Protein AF-A0A940PD83-F1 (afdb_monomer_lite)

Organism: NCBI:txid2794353

Foldseek 3Di:
DKDKDKAKDQFPQPDPVRSVVSVVVVCVVVVVVVWAWDDWAQDDDDPDPDRRIIITMTIDDDPDDDDRPDPD

Radius of gyration: 12.84 Å; chains: 1; bounding box: 26×22×34 Å

Sequence (72 aa):
MKKYMIVPVTPDYKMTKAVMIDHREAIFHYASLGYRFVTAIPTENVGGHNSLKMDLVFEIDEGEEPDVSAPF

pLDDT: mean 74.61, std 13.48, range [44.06, 92.75]

Structure (mmCIF, N/CA/C/O backbone):
data_AF-A0A940PD83-F1
#
_entry.id   AF-A0A940PD83-F1
#
loop_
_atom_site.group_PDB
_atom_site.id
_atom_site.type_symbol
_atom_site.label_atom_id
_atom_site.label_alt_id
_atom_site.label_comp_id
_atom_site.label_asym_id
_atom_site.label_entity_id
_atom_site.label_seq_id
_atom_site.pdbx_PDB_ins_code
_atom_site.Cartn_x
_atom_site.Cartn_y
_atom_site.Cartn_z
_atom_site.occupancy
_atom_site.B_iso_or_equiv
_atom_site.auth_seq_id
_atom_site.auth_comp_id
_atom_site.auth_asym_id
_atom_site.auth_atom_id
_atom_site.pdbx_PDB_model_num
ATOM 1 N N . MET A 1 1 ? -9.835 8.184 18.160 1.00 66.81 1 MET A N 1
ATOM 2 C CA . MET A 1 1 ? -8.982 9.045 17.304 1.00 66.81 1 MET A CA 1
ATOM 3 C C . MET A 1 1 ? -8.482 8.200 16.134 1.00 66.81 1 MET A C 1
ATOM 5 O O . MET A 1 1 ? -8.190 7.034 16.348 1.00 66.81 1 MET A O 1
ATOM 9 N N . LYS A 1 2 ? -8.427 8.721 14.901 1.00 76.00 2 LYS A N 1
ATOM 10 C CA . LYS A 1 2 ? -7.979 7.906 13.754 1.00 76.00 2 LYS A CA 1
ATOM 11 C C . LYS A 1 2 ? -6.471 7.645 13.818 1.00 76.00 2 LYS A C 1
ATOM 13 O O . LYS A 1 2 ? -5.722 8.583 14.097 1.00 76.00 2 LYS A O 1
ATOM 18 N N . LYS A 1 3 ? -6.039 6.409 13.549 1.00 86.44 3 LYS A N 1
ATOM 19 C CA . LYS A 1 3 ? -4.623 6.025 13.447 1.00 86.44 3 LYS A CA 1
ATOM 20 C C . LYS A 1 3 ? -4.246 5.776 11.986 1.00 86.44 3 LYS A C 1
ATOM 22 O O . LYS A 1 3 ? -5.092 5.393 11.182 1.00 86.44 3 LYS A O 1
ATOM 27 N N . TYR A 1 4 ? -2.974 6.000 11.662 1.00 87.06 4 TYR A N 1
ATOM 28 C CA . TYR A 1 4 ? -2.438 5.807 10.317 1.00 87.06 4 TYR A CA 1
ATOM 29 C C . TYR A 1 4 ? -1.238 4.861 10.349 1.00 87.06 4 TYR A C 1
ATOM 31 O O . TYR A 1 4 ? -0.361 5.004 11.201 1.00 87.06 4 TYR A O 1
ATOM 39 N N . MET A 1 5 ? -1.209 3.925 9.406 1.00 87.88 5 MET A N 1
ATOM 40 C CA . MET A 1 5 ? -0.100 3.016 9.132 1.00 87.88 5 MET A CA 1
ATOM 41 C C . MET A 1 5 ? 0.579 3.436 7.830 1.00 87.88 5 MET A C 1
ATOM 43 O O . MET A 1 5 ? -0.094 3.767 6.852 1.00 87.88 5 MET A O 1
ATOM 47 N N . ILE A 1 6 ? 1.909 3.396 7.823 1.00 86.94 6 ILE A N 1
ATOM 48 C CA . ILE A 1 6 ? 2.733 3.654 6.644 1.00 86.94 6 ILE A CA 1
ATOM 49 C C . ILE A 1 6 ? 3.357 2.329 6.216 1.00 86.94 6 ILE A C 1
ATOM 51 O O . ILE A 1 6 ? 4.020 1.673 7.017 1.00 86.94 6 ILE A O 1
ATOM 55 N N . VAL A 1 7 ? 3.133 1.951 4.962 1.00 83.94 7 VAL A N 1
ATOM 56 C CA . VAL A 1 7 ? 3.680 0.742 4.348 1.00 83.94 7 VAL A CA 1
ATOM 57 C C . VAL A 1 7 ? 4.648 1.178 3.251 1.00 83.94 7 VAL A C 1
ATOM 59 O O . VAL A 1 7 ? 4.196 1.710 2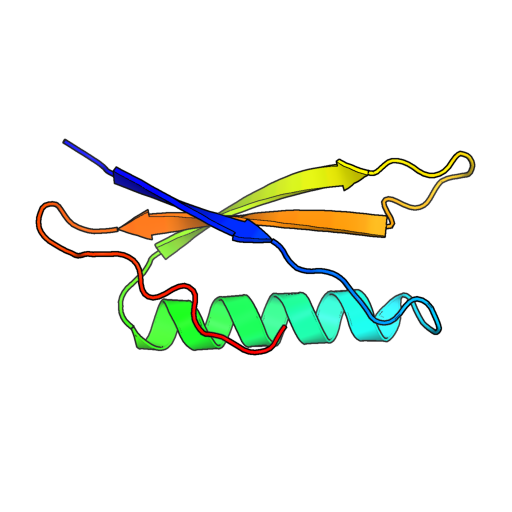.232 1.00 83.94 7 VAL A O 1
ATOM 62 N N . PRO A 1 8 ? 5.961 0.979 3.429 1.00 78.94 8 PRO A N 1
ATOM 63 C CA . PRO A 1 8 ? 6.917 1.238 2.366 1.00 78.94 8 PRO A CA 1
ATOM 64 C C . PRO A 1 8 ? 6.745 0.187 1.268 1.00 78.94 8 PRO A C 1
ATOM 66 O O . PRO A 1 8 ? 6.717 -1.006 1.556 1.00 78.94 8 PRO A O 1
ATOM 69 N N . VAL A 1 9 ? 6.655 0.618 0.009 1.00 76.00 9 VAL A N 1
ATOM 70 C CA . VAL A 1 9 ? 6.691 -0.293 -1.143 1.00 76.00 9 VAL A CA 1
ATOM 71 C C . VAL A 1 9 ? 7.948 0.015 -1.941 1.00 76.00 9 VAL A C 1
ATOM 73 O O . VAL A 1 9 ? 8.090 1.105 -2.506 1.00 76.00 9 VAL A O 1
ATOM 76 N N . THR A 1 10 ? 8.887 -0.936 -1.961 1.00 68.38 10 T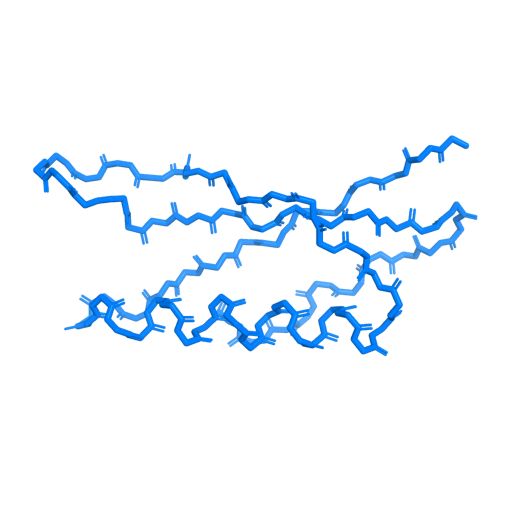HR A N 1
ATOM 77 C CA . THR A 1 10 ? 10.150 -0.792 -2.692 1.00 68.38 10 THR A CA 1
ATOM 78 C C . THR A 1 10 ? 10.111 -1.662 -3.941 1.00 68.38 10 THR A C 1
ATOM 80 O O . THR A 1 10 ? 10.417 -2.846 -3.868 1.00 68.38 10 THR A O 1
ATOM 83 N N . PRO A 1 11 ? 9.773 -1.098 -5.105 1.00 61.75 11 PRO A N 1
ATOM 84 C CA . PRO A 1 11 ? 9.661 -1.900 -6.309 1.00 61.75 11 PRO A CA 1
ATOM 85 C C . PRO A 1 11 ? 11.005 -2.488 -6.743 1.00 61.75 11 PRO A C 1
ATOM 87 O O . PRO A 1 11 ? 12.043 -1.823 -6.660 1.00 61.75 11 PRO A O 1
ATOM 90 N N . ASP A 1 12 ? 10.978 -3.694 -7.318 1.00 60.28 12 ASP A N 1
ATOM 91 C CA . ASP A 1 12 ? 12.127 -4.208 -8.064 1.00 60.28 12 ASP A CA 1
ATOM 92 C C . ASP A 1 12 ? 12.339 -3.322 -9.306 1.00 60.28 12 ASP A C 1
ATOM 94 O O . ASP A 1 12 ? 11.534 -3.267 -10.243 1.00 60.28 12 ASP A O 1
ATOM 98 N N . TYR A 1 13 ? 13.445 -2.579 -9.277 1.00 54.12 13 TYR A N 1
ATOM 99 C CA . TYR A 1 13 ? 13.804 -1.442 -10.128 1.00 54.12 13 TYR A CA 1
ATOM 100 C C . TYR A 1 13 ? 13.869 -1.721 -11.638 1.00 54.12 13 TYR A C 1
ATOM 102 O O . TYR A 1 13 ? 14.183 -0.828 -12.427 1.00 54.12 13 TYR A O 1
ATOM 110 N N . LYS A 1 14 ? 13.588 -2.947 -12.080 1.00 56.22 14 LYS A N 1
ATOM 111 C CA . LYS A 1 14 ? 13.695 -3.330 -13.488 1.00 56.22 14 LYS A CA 1
ATOM 112 C C . LYS A 1 14 ? 12.515 -2.869 -14.343 1.00 56.22 14 LYS A C 1
ATOM 114 O O . LYS A 1 14 ? 12.709 -2.739 -15.549 1.00 56.22 14 LYS A O 1
ATOM 119 N N . MET A 1 15 ? 11.328 -2.583 -13.784 1.00 54.38 15 MET A N 1
ATOM 120 C CA . MET A 1 15 ? 10.179 -2.105 -14.579 1.00 54.38 15 MET A CA 1
ATOM 121 C C . MET A 1 15 ? 9.173 -1.239 -13.799 1.00 54.38 15 MET A C 1
ATOM 123 O O . MET A 1 15 ? 8.588 -1.688 -12.824 1.00 54.38 15 MET A O 1
ATOM 127 N N . THR A 1 16 ? 8.803 -0.065 -14.329 1.00 56.84 16 THR A N 1
ATOM 128 C CA . THR A 1 16 ? 7.718 0.795 -13.791 1.00 56.84 16 THR A CA 1
ATOM 129 C C . THR A 1 16 ? 6.361 0.079 -13.688 1.00 56.84 16 THR A C 1
ATOM 131 O O . THR A 1 16 ? 5.547 0.394 -12.825 1.00 56.84 16 THR A O 1
ATOM 134 N N . LYS A 1 17 ? 6.104 -0.911 -14.556 1.00 56.12 17 LYS A N 1
ATOM 135 C CA . LYS A 1 17 ? 4.898 -1.751 -14.472 1.00 56.12 17 LYS A CA 1
ATOM 136 C C . LYS A 1 17 ? 4.883 -2.646 -13.228 1.00 56.12 17 LYS A C 1
ATOM 138 O O . LYS A 1 17 ? 3.790 -2.917 -12.748 1.00 56.12 17 LYS A O 1
ATOM 143 N N . ALA A 1 18 ? 6.046 -3.073 -12.728 1.00 59.47 18 ALA A N 1
ATOM 144 C CA . ALA A 1 18 ? 6.146 -3.865 -11.501 1.00 59.47 18 ALA A CA 1
ATOM 145 C C . ALA A 1 18 ? 5.714 -3.026 -10.289 1.00 59.47 18 ALA A C 1
ATOM 147 O O . ALA A 1 18 ? 4.814 -3.434 -9.572 1.00 59.47 18 ALA A O 1
ATOM 148 N N . VAL A 1 19 ? 6.174 -1.770 -10.205 1.00 63.84 19 VAL A N 1
ATOM 149 C CA . VAL A 1 19 ? 5.798 -0.812 -9.143 1.00 63.84 19 VAL A CA 1
ATOM 150 C C . VAL A 1 19 ? 4.286 -0.734 -8.917 1.00 63.84 19 VAL A C 1
ATOM 152 O O . VAL A 1 19 ? 3.804 -0.835 -7.793 1.00 63.84 19 VAL A O 1
ATOM 155 N N . MET A 1 20 ? 3.515 -0.563 -9.994 1.00 68.81 20 MET A N 1
ATOM 156 C CA . MET A 1 20 ? 2.057 -0.429 -9.910 1.00 68.81 20 MET A CA 1
ATOM 157 C C . MET A 1 20 ? 1.349 -1.747 -9.568 1.00 68.81 20 MET A C 1
ATOM 159 O O . MET A 1 20 ? 0.222 -1.713 -9.069 1.00 68.81 20 MET A O 1
ATOM 163 N N . ILE A 1 21 ? 1.972 -2.892 -9.867 1.00 75.50 21 ILE A N 1
ATOM 164 C CA . ILE A 1 21 ? 1.481 -4.211 -9.457 1.00 75.50 21 ILE A CA 1
ATOM 165 C C . ILE A 1 21 ? 1.706 -4.368 -7.951 1.00 75.50 21 ILE A C 1
ATOM 167 O O . ILE A 1 21 ? 0.730 -4.605 -7.246 1.00 75.50 21 ILE A O 1
ATOM 171 N N . ASP A 1 22 ? 2.910 -4.081 -7.456 1.00 78.25 22 ASP A N 1
ATOM 172 C CA . ASP A 1 22 ? 3.267 -4.206 -6.035 1.00 78.25 22 ASP A CA 1
ATOM 173 C C . ASP A 1 22 ? 2.394 -3.294 -5.155 1.00 78.25 22 ASP A C 1
ATOM 175 O O . ASP A 1 22 ? 1.857 -3.712 -4.131 1.00 78.25 22 ASP A O 1
ATOM 179 N N . HIS A 1 23 ? 2.139 -2.057 -5.602 1.00 84.38 23 HIS A N 1
ATOM 180 C CA . HIS A 1 23 ? 1.228 -1.147 -4.897 1.00 84.38 23 HIS A CA 1
ATOM 181 C C . HIS A 1 23 ? -0.201 -1.690 -4.853 1.00 84.38 23 HIS A C 1
ATOM 183 O O . HIS A 1 23 ? -0.886 -1.570 -3.839 1.00 84.38 23 HIS A O 1
ATOM 189 N N . ARG A 1 24 ? -0.678 -2.278 -5.957 1.00 85.19 24 ARG A N 1
ATOM 190 C CA . ARG A 1 24 ? -2.024 -2.854 -6.018 1.00 85.19 24 ARG A CA 1
ATOM 191 C C . ARG A 1 24 ? -2.141 -4.071 -5.104 1.00 85.19 24 ARG A C 1
ATOM 193 O O . ARG A 1 24 ? -3.155 -4.201 -4.425 1.00 85.19 24 ARG A O 1
ATOM 200 N N . GLU A 1 25 ? -1.128 -4.930 -5.084 1.00 86.81 25 GLU A N 1
ATOM 201 C CA . GLU A 1 25 ? -1.075 -6.101 -4.209 1.00 86.81 25 GLU A CA 1
ATOM 202 C C . GLU A 1 25 ? -1.059 -5.690 -2.737 1.00 86.81 25 GLU A C 1
ATOM 204 O O . GLU A 1 25 ? -1.877 -6.193 -1.967 1.00 86.81 25 GLU A O 1
ATOM 209 N N . ALA A 1 26 ? -0.247 -4.696 -2.371 1.00 86.06 26 ALA A N 1
ATOM 210 C CA . ALA A 1 26 ? -0.240 -4.130 -1.027 1.00 86.06 26 ALA A CA 1
ATOM 211 C C . ALA A 1 26 ? -1.603 -3.538 -0.641 1.00 86.06 26 ALA A C 1
ATOM 213 O O . ALA A 1 26 ? -2.140 -3.857 0.419 1.00 86.06 26 ALA A O 1
ATOM 214 N N . ILE A 1 27 ? -2.221 -2.735 -1.514 1.00 89.56 27 ILE A N 1
ATOM 215 C CA . ILE A 1 27 ? -3.552 -2.163 -1.255 1.00 89.56 27 ILE A CA 1
ATOM 216 C C . ILE A 1 27 ? -4.599 -3.259 -1.040 1.00 89.56 27 ILE A C 1
ATOM 218 O O . ILE A 1 27 ? -5.388 -3.163 -0.103 1.00 89.56 27 ILE A O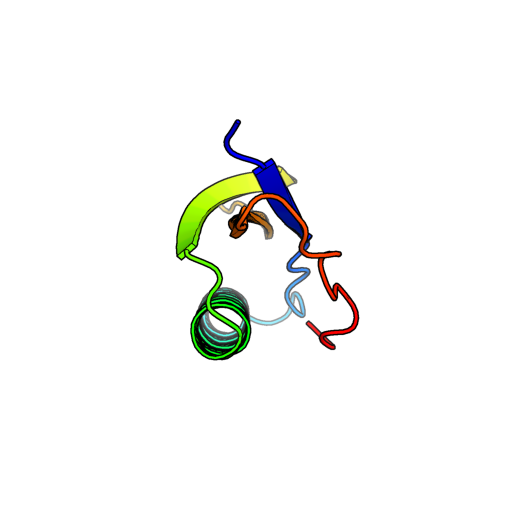 1
ATOM 222 N N . PHE A 1 28 ? -4.623 -4.297 -1.878 1.00 90.12 28 PHE A N 1
ATOM 223 C CA . PHE A 1 28 ? -5.591 -5.387 -1.738 1.00 90.12 28 PHE A CA 1
ATOM 224 C C . PHE A 1 28 ? -5.338 -6.245 -0.503 1.00 90.12 28 PHE A C 1
ATOM 226 O O . PHE A 1 28 ? -6.297 -6.619 0.173 1.00 90.12 28 PHE A O 1
ATOM 233 N N . HIS A 1 29 ? -4.074 -6.514 -0.179 1.00 88.38 29 HIS A N 1
ATOM 234 C CA . HIS A 1 29 ? -3.705 -7.221 1.038 1.00 88.38 29 HIS A CA 1
ATOM 235 C C . HIS A 1 29 ? -4.220 -6.476 2.274 1.00 88.38 29 HIS A C 1
ATOM 237 O O . HIS A 1 29 ? -5.005 -7.028 3.044 1.00 88.38 29 HIS A O 1
ATOM 243 N N . TYR A 1 30 ? -3.889 -5.193 2.413 1.00 87.62 30 TYR A N 1
ATOM 244 C CA . TYR A 1 30 ? -4.292 -4.405 3.576 1.00 87.62 30 TYR A CA 1
ATOM 245 C C . TYR A 1 30 ? -5.791 -4.103 3.632 1.00 87.62 30 TYR A C 1
ATOM 247 O O . TYR A 1 30 ? -6.372 -4.103 4.715 1.00 87.62 30 TYR A O 1
ATOM 255 N N . ALA A 1 31 ? -6.453 -3.955 2.482 1.00 87.94 31 ALA A N 1
ATOM 256 C CA . ALA A 1 31 ? -7.911 -3.875 2.432 1.00 87.94 31 ALA A CA 1
ATOM 257 C C . ALA A 1 31 ? -8.584 -5.169 2.921 1.00 8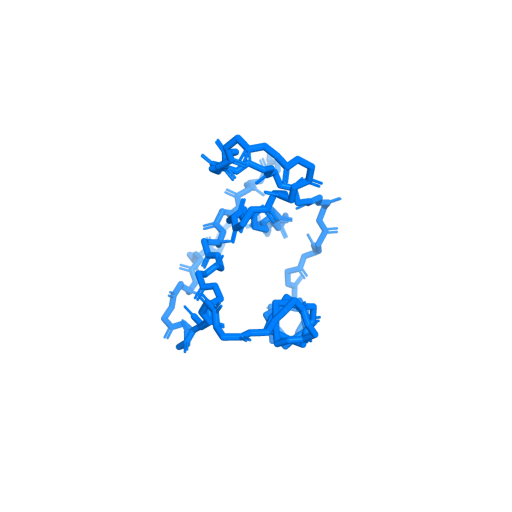7.94 31 ALA A C 1
ATOM 259 O O . ALA A 1 31 ? -9.630 -5.105 3.563 1.00 87.94 31 ALA A O 1
ATOM 260 N N . SER A 1 32 ? -7.986 -6.341 2.660 1.00 87.81 32 SER A N 1
ATOM 261 C CA . SER A 1 32 ? -8.504 -7.626 3.159 1.00 87.81 32 SER A CA 1
ATOM 262 C C . SER A 1 32 ? -8.386 -7.776 4.680 1.00 87.81 32 SER A C 1
ATOM 264 O O . SER A 1 32 ? -9.163 -8.517 5.278 1.00 87.81 32 SER A O 1
ATOM 266 N N . LEU A 1 33 ? -7.469 -7.027 5.301 1.00 86.00 33 LEU A N 1
ATOM 267 C CA . LEU A 1 33 ? -7.301 -6.933 6.752 1.00 86.00 33 LEU A CA 1
ATOM 268 C C . LEU A 1 33 ? -8.205 -5.867 7.395 1.00 86.00 33 LEU A C 1
ATOM 270 O O . LEU A 1 33 ? -8.174 -5.699 8.606 1.00 86.00 33 LEU A O 1
ATOM 274 N N . GLY A 1 34 ? -9.025 -5.163 6.605 1.00 87.94 34 GLY A N 1
ATOM 275 C CA . GLY A 1 34 ? -9.937 -4.121 7.088 1.00 87.94 34 GLY A CA 1
ATOM 276 C C . GLY A 1 34 ? -9.364 -2.703 7.043 1.00 87.94 34 GLY A C 1
ATOM 277 O O . GLY A 1 34 ? -10.089 -1.747 7.317 1.00 87.94 34 GLY A O 1
ATOM 278 N N . TYR A 1 35 ? -8.105 -2.528 6.634 1.00 89.25 35 TYR A N 1
ATOM 279 C CA . TYR A 1 35 ? -7.483 -1.208 6.590 1.00 89.25 35 TYR A CA 1
ATOM 280 C C . TYR A 1 35 ? -7.918 -0.414 5.361 1.00 89.25 35 TYR A C 1
ATOM 282 O O . TYR A 1 35 ? -8.021 -0.924 4.242 1.00 89.25 35 TYR A O 1
ATOM 290 N N . ARG A 1 36 ? -8.127 0.890 5.547 1.00 91.06 36 ARG A N 1
ATOM 291 C CA . ARG A 1 36 ? -8.617 1.768 4.482 1.00 91.06 36 ARG A CA 1
ATOM 292 C C . ARG A 1 36 ? -7.470 2.531 3.838 1.00 91.06 36 ARG A C 1
ATOM 294 O O . ARG A 1 36 ? -6.849 3.366 4.486 1.00 91.06 36 ARG A O 1
ATOM 301 N N . PHE A 1 37 ? -7.220 2.296 2.551 1.00 91.50 37 PHE A N 1
ATOM 302 C CA . PHE A 1 37 ? -6.238 3.077 1.795 1.00 91.50 37 PHE A CA 1
ATOM 303 C C . PHE A 1 37 ? -6.615 4.566 1.772 1.00 91.50 37 PHE A C 1
ATOM 305 O O . PHE A 1 37 ? -7.766 4.922 1.503 1.00 91.50 37 PHE A O 1
ATOM 312 N N . VAL A 1 38 ? -5.635 5.428 2.046 1.00 92.75 38 VAL A N 1
ATOM 313 C CA . VAL A 1 38 ? -5.804 6.884 2.098 1.00 92.75 38 VAL A CA 1
ATOM 314 C C . VAL A 1 38 ? -5.089 7.551 0.930 1.00 92.75 38 VAL A C 1
ATOM 316 O O . VAL A 1 38 ? -5.711 8.283 0.164 1.00 92.75 38 VAL A O 1
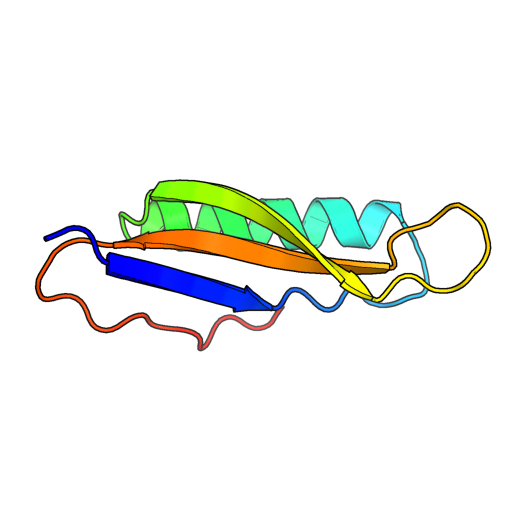ATOM 319 N N . THR A 1 39 ? -3.777 7.340 0.814 1.00 89.88 39 THR A N 1
ATOM 320 C CA . THR A 1 39 ? -2.931 8.004 -0.187 1.00 89.88 39 THR A CA 1
ATOM 321 C C . THR A 1 39 ? -1.595 7.280 -0.344 1.00 89.88 39 THR A C 1
ATOM 323 O O . THR A 1 39 ? -1.237 6.451 0.488 1.00 89.88 39 THR A O 1
ATOM 326 N N . ALA A 1 40 ? -0.839 7.628 -1.385 1.00 87.81 40 ALA A N 1
ATOM 327 C CA . ALA A 1 40 ? 0.569 7.274 -1.533 1.00 87.81 40 ALA A CA 1
ATOM 328 C C . ALA A 1 40 ? 1.440 8.536 -1.399 1.00 87.81 40 ALA A C 1
ATOM 330 O O . ALA A 1 40 ? 1.058 9.602 -1.891 1.00 87.81 40 ALA A O 1
ATOM 331 N N . ILE A 1 41 ? 2.588 8.436 -0.727 1.00 85.25 41 ILE A N 1
ATOM 332 C CA . ILE A 1 41 ? 3.541 9.532 -0.511 1.00 85.25 41 ILE A CA 1
ATOM 333 C C . ILE A 1 41 ? 4.850 9.189 -1.227 1.00 85.25 41 ILE A C 1
ATOM 335 O O . ILE A 1 41 ? 5.470 8.190 -0.878 1.00 85.25 41 ILE A O 1
ATOM 339 N N . PRO A 1 42 ? 5.321 9.996 -2.193 1.00 78.12 42 PRO A N 1
ATOM 340 C CA . PRO A 1 42 ? 6.629 9.786 -2.807 1.00 78.12 42 PRO A CA 1
ATOM 341 C C . PRO A 1 42 ? 7.752 9.973 -1.776 1.00 78.12 42 PRO A C 1
ATOM 343 O O . PRO A 1 42 ? 7.858 11.044 -1.177 1.00 78.12 42 PRO A O 1
ATOM 346 N N . THR A 1 43 ? 8.601 8.961 -1.591 1.00 76.06 43 THR A N 1
ATOM 347 C CA . THR A 1 43 ? 9.702 8.981 -0.608 1.00 76.06 43 THR A CA 1
ATOM 348 C C . THR A 1 43 ? 11.088 9.081 -1.233 1.00 76.06 43 THR A C 1
ATOM 350 O O . THR A 1 43 ? 12.018 9.553 -0.583 1.00 76.06 43 THR A O 1
ATOM 353 N N . GLU A 1 44 ? 11.233 8.740 -2.516 1.00 70.06 44 GLU A N 1
ATOM 354 C CA . GLU A 1 44 ? 12.480 8.938 -3.256 1.00 70.06 44 GLU A CA 1
ATOM 355 C C . GLU A 1 44 ? 12.206 9.467 -4.672 1.00 70.06 44 GLU A C 1
ATOM 357 O O . GLU A 1 44 ? 11.546 8.817 -5.492 1.00 70.06 44 GLU A O 1
ATOM 362 N N . ASN A 1 45 ? 12.740 10.658 -4.963 1.00 57.25 45 ASN A N 1
ATOM 363 C CA . ASN A 1 45 ? 12.797 11.230 -6.307 1.00 57.25 45 ASN A CA 1
ATOM 364 C C . ASN A 1 45 ? 14.214 11.048 -6.847 1.00 57.25 45 ASN A C 1
ATOM 366 O O . ASN A 1 45 ? 15.123 11.799 -6.492 1.00 57.25 45 ASN A O 1
ATOM 370 N N . VAL A 1 46 ? 14.404 10.069 -7.726 1.00 53.34 46 VAL A N 1
ATOM 371 C CA . VAL A 1 46 ? 15.645 9.964 -8.493 1.00 53.34 46 VAL A CA 1
ATOM 372 C C . VAL A 1 46 ? 15.491 10.906 -9.685 1.00 53.34 46 VAL A C 1
ATOM 374 O O . VAL A 1 46 ? 14.504 10.832 -10.414 1.00 53.34 46 VAL A O 1
ATOM 377 N N . GLY A 1 47 ? 16.402 11.871 -9.824 1.00 44.06 47 GLY A N 1
ATOM 378 C CA . GLY A 1 47 ? 16.306 12.932 -10.829 1.00 44.06 47 GLY A CA 1
ATOM 379 C C . GLY A 1 47 ? 15.973 12.401 -12.230 1.00 44.06 47 GLY A C 1
ATOM 380 O O . GLY A 1 47 ? 16.615 11.474 -12.715 1.00 44.06 47 GLY A O 1
ATOM 381 N N . GLY A 1 48 ? 14.971 13.012 -12.873 1.00 51.00 48 GLY A N 1
ATOM 382 C CA . GLY A 1 48 ? 14.473 12.617 -14.195 1.00 51.00 48 GLY A CA 1
ATOM 383 C C . GLY A 1 48 ? 13.108 11.922 -14.147 1.00 51.00 48 GLY A C 1
ATOM 384 O O . GLY A 1 48 ? 13.007 10.725 -14.377 1.00 51.00 48 GLY A O 1
ATOM 385 N N . HIS A 1 49 ? 12.053 12.698 -13.885 1.00 52.69 49 HIS A N 1
ATOM 386 C CA . HIS A 1 49 ? 10.631 12.399 -14.147 1.00 52.69 49 HIS A CA 1
ATOM 387 C C . HIS A 1 49 ? 9.968 11.144 -13.539 1.00 52.69 49 HIS A C 1
ATOM 389 O O . HIS A 1 49 ? 8.752 11.031 -13.670 1.00 52.69 49 HIS A O 1
ATOM 395 N N . ASN A 1 50 ? 10.677 10.259 -12.832 1.00 55.22 50 ASN A N 1
ATOM 396 C CA . ASN A 1 50 ? 10.087 9.054 -12.241 1.00 55.22 50 ASN A CA 1
ATOM 397 C C . ASN A 1 50 ? 10.266 9.023 -10.715 1.00 55.22 50 ASN A C 1
ATOM 399 O O . ASN A 1 50 ? 11.381 8.908 -10.210 1.00 55.22 50 ASN A O 1
ATOM 403 N N . SER A 1 51 ? 9.155 9.083 -9.976 1.00 55.47 51 SER A N 1
ATOM 404 C CA . SER A 1 51 ? 9.133 8.725 -8.553 1.00 55.47 51 SER A CA 1
ATOM 405 C C . SER A 1 51 ? 9.323 7.212 -8.433 1.00 55.47 51 SER A C 1
ATOM 407 O O . SER A 1 51 ? 8.553 6.450 -9.018 1.00 55.47 51 SER A O 1
ATOM 409 N N . LEU A 1 52 ? 10.374 6.782 -7.731 1.00 63.25 52 LEU A N 1
ATOM 410 C CA . LEU A 1 52 ? 10.802 5.376 -7.697 1.00 63.25 52 LEU A CA 1
ATOM 411 C C . LEU A 1 52 ? 10.429 4.649 -6.405 1.00 63.25 52 LEU A C 1
ATOM 413 O O . LEU A 1 52 ? 10.347 3.427 -6.421 1.00 63.25 52 LEU A O 1
ATOM 417 N N . LYS A 1 53 ? 10.147 5.377 -5.322 1.00 71.50 53 LYS A N 1
ATOM 418 C CA . LYS A 1 53 ? 9.596 4.814 -4.084 1.00 71.50 53 LYS A CA 1
ATOM 419 C C . LYS A 1 53 ? 8.404 5.627 -3.617 1.00 71.50 53 LYS A C 1
ATOM 421 O O . LYS A 1 53 ? 8.451 6.862 -3.640 1.00 71.50 53 LYS A O 1
ATOM 426 N N . MET A 1 54 ? 7.353 4.932 -3.198 1.00 79.75 54 MET A N 1
ATOM 427 C CA . MET A 1 54 ? 6.230 5.545 -2.507 1.00 79.75 54 MET A CA 1
ATOM 428 C C . MET A 1 54 ? 5.872 4.722 -1.280 1.00 79.75 54 MET A C 1
ATOM 430 O O . MET A 1 54 ? 5.904 3.492 -1.303 1.00 79.75 54 MET A O 1
ATOM 434 N N . ASP A 1 55 ? 5.471 5.428 -0.238 1.00 85.31 55 ASP A N 1
ATOM 435 C CA . ASP A 1 55 ? 4.868 4.829 0.934 1.00 85.31 55 ASP A CA 1
ATOM 436 C C . ASP A 1 55 ? 3.349 4.877 0.785 1.00 85.31 55 ASP A C 1
ATOM 438 O O . ASP A 1 55 ? 2.774 5.923 0.470 1.00 85.31 55 ASP A O 1
ATOM 442 N N . LEU A 1 56 ? 2.681 3.757 1.029 1.00 88.94 56 LEU A N 1
ATOM 443 C CA . LEU A 1 56 ? 1.229 3.688 1.085 1.00 88.94 56 LEU A CA 1
ATOM 444 C C . LEU A 1 56 ? 0.754 4.014 2.499 1.00 88.94 56 LEU A C 1
ATOM 446 O O . LEU A 1 56 ? 1.257 3.477 3.483 1.00 88.94 56 LEU A O 1
ATOM 450 N N . VAL A 1 57 ? -0.247 4.880 2.597 1.00 90.25 57 VAL A N 1
ATOM 451 C CA . VAL A 1 57 ? -0.857 5.276 3.864 1.00 90.25 57 VAL A CA 1
ATOM 452 C C . VAL A 1 57 ? -2.216 4.612 3.992 1.00 90.25 57 VAL A C 1
ATOM 454 O O . VAL A 1 57 ? -3.083 4.775 3.127 1.00 90.25 57 VAL A O 1
ATOM 457 N N . PHE A 1 58 ? -2.415 3.919 5.106 1.00 91.62 58 PHE A N 1
ATOM 458 C CA . PHE A 1 58 ? -3.672 3.279 5.464 1.00 91.62 58 PHE A CA 1
ATOM 459 C C . PHE A 1 58 ? -4.204 3.842 6.777 1.00 91.62 58 PHE A C 1
ATOM 461 O O . PHE A 1 58 ? -3.446 4.164 7.688 1.00 91.62 58 PHE A O 1
ATOM 468 N N . GLU A 1 59 ? -5.518 3.964 6.872 1.00 91.31 59 GLU A N 1
ATOM 469 C CA . GLU A 1 59 ? -6.233 4.254 8.106 1.00 91.31 59 GLU A CA 1
ATOM 470 C C . GLU A 1 59 ? -6.606 2.934 8.787 1.00 91.31 59 GLU A C 1
ATOM 472 O O . GLU A 1 59 ? -7.132 2.031 8.130 1.00 91.31 59 GLU A O 1
ATOM 477 N N . ILE A 1 60 ? -6.324 2.853 10.087 1.00 87.50 60 ILE A N 1
ATOM 478 C CA . ILE A 1 60 ? -6.594 1.688 10.939 1.00 87.50 60 ILE A CA 1
ATOM 479 C C . ILE A 1 60 ? -7.493 2.090 12.111 1.00 87.50 60 ILE A C 1
ATOM 481 O O . ILE A 1 60 ? -7.466 3.250 12.558 1.00 87.50 60 ILE A O 1
ATOM 485 N N . ASP A 1 61 ? -8.268 1.133 12.617 1.00 82.31 61 ASP A N 1
ATOM 486 C CA . ASP A 1 61 ? -9.175 1.370 13.734 1.00 82.31 61 ASP A CA 1
ATOM 487 C C . ASP A 1 61 ? -8.424 1.467 15.073 1.00 82.31 61 ASP A C 1
ATOM 489 O O . ASP A 1 61 ? -7.287 1.019 15.264 1.00 82.31 61 ASP A O 1
ATOM 493 N N . GLU A 1 62 ? -9.051 2.141 16.035 1.00 68.19 62 GLU A N 1
ATOM 494 C CA . GLU A 1 62 ? -8.444 2.424 17.331 1.00 68.19 62 GLU A CA 1
ATOM 495 C C . GLU A 1 62 ? -8.381 1.147 18.184 1.00 68.19 62 GLU A C 1
ATOM 497 O O . GLU A 1 62 ? -9.352 0.766 18.828 1.00 68.19 62 GLU A O 1
ATOM 502 N N . GLY A 1 63 ? -7.222 0.483 18.178 1.00 69.25 63 GLY A N 1
ATOM 503 C CA . GLY A 1 63 ? -6.992 -0.763 18.924 1.00 69.25 63 GLY A CA 1
ATOM 504 C C . GLY A 1 63 ? -6.260 -1.840 18.126 1.00 69.25 63 GLY A C 1
ATOM 505 O O . GLY A 1 63 ? -5.811 -2.814 18.720 1.00 69.25 63 GLY A O 1
ATOM 506 N N . GLU A 1 64 ? -6.091 -1.647 16.817 1.00 67.94 64 GLU A N 1
ATOM 507 C CA . GLU A 1 64 ? -5.314 -2.554 15.973 1.00 67.94 64 GLU A CA 1
ATOM 508 C C . GLU A 1 64 ? -3.818 -2.224 16.014 1.00 67.94 64 GLU A C 1
ATOM 510 O O . GLU A 1 64 ? -3.411 -1.056 15.969 1.00 67.94 64 GLU A O 1
ATOM 515 N N . GLU A 1 65 ? -2.997 -3.272 16.096 1.00 71.62 65 GLU A N 1
ATOM 516 C CA . GLU A 1 65 ? -1.571 -3.186 15.801 1.00 71.62 65 GLU A CA 1
ATOM 517 C C . GLU A 1 65 ? -1.368 -3.461 14.304 1.00 71.62 65 GLU A C 1
ATOM 519 O O . GLU A 1 65 ? -1.836 -4.488 13.810 1.00 71.62 65 GLU A O 1
ATOM 524 N N . PRO A 1 66 ? -0.719 -2.546 13.564 1.00 67.50 66 PRO A N 1
ATOM 525 C CA . PRO A 1 66 ? -0.502 -2.719 12.137 1.00 67.50 66 PRO A CA 1
ATOM 526 C C . PRO A 1 66 ? 0.464 -3.877 11.864 1.00 67.50 66 PRO A C 1
ATOM 528 O O . PRO A 1 66 ? 1.627 -3.824 12.268 1.00 67.50 66 PRO A O 1
ATOM 531 N N . ASP A 1 67 ? 0.003 -4.897 11.141 1.00 70.62 67 ASP A N 1
ATOM 532 C CA . ASP A 1 67 ? 0.872 -5.966 10.646 1.00 70.62 67 ASP A CA 1
ATOM 533 C C . ASP A 1 67 ? 1.612 -5.509 9.380 1.00 70.62 67 ASP A C 1
ATOM 535 O O . ASP A 1 67 ? 1.068 -5.483 8.280 1.00 70.62 67 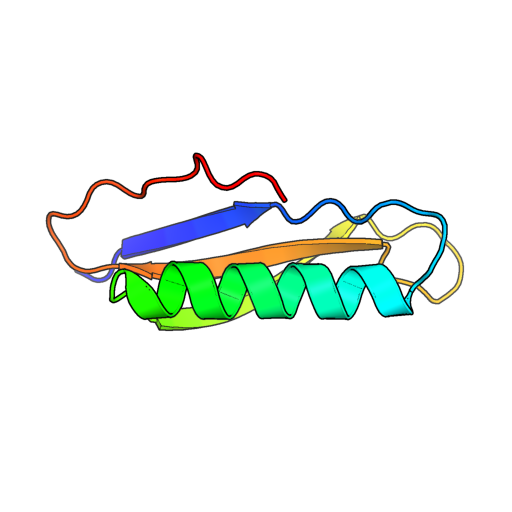ASP A O 1
ATOM 539 N N . VAL A 1 68 ? 2.882 -5.135 9.519 1.00 67.88 68 VAL A N 1
ATOM 540 C CA . VAL A 1 68 ? 3.732 -4.698 8.397 1.00 67.88 68 VAL A CA 1
ATOM 541 C C . VAL A 1 68 ? 4.587 -5.830 7.808 1.00 67.88 68 VAL A C 1
ATOM 543 O O . VAL A 1 68 ? 5.582 -5.561 7.145 1.00 67.88 68 VAL A O 1
ATOM 546 N N . SER A 1 69 ? 4.235 -7.100 8.043 1.00 67.31 69 SER A N 1
ATOM 547 C CA . SER A 1 69 ? 5.038 -8.260 7.609 1.00 67.31 69 SER A CA 1
ATOM 548 C C . SER A 1 69 ? 4.927 -8.620 6.121 1.00 67.31 69 SER A C 1
ATOM 550 O O . SER A 1 69 ? 5.511 -9.613 5.678 1.00 67.31 69 SER A O 1
ATOM 552 N N . ALA A 1 70 ? 4.187 -7.840 5.336 1.00 62.16 70 ALA A N 1
ATOM 553 C CA . ALA A 1 70 ? 3.931 -8.175 3.948 1.00 62.16 70 ALA A CA 1
ATOM 554 C C . ALA A 1 70 ? 5.202 -8.029 3.070 1.00 62.16 70 ALA A C 1
ATOM 556 O O . ALA A 1 70 ? 5.975 -7.088 3.254 1.00 62.16 70 ALA A O 1
ATOM 557 N N . PRO A 1 71 ? 5.451 -8.958 2.126 1.00 55.16 71 PRO A N 1
ATOM 558 C CA . PRO A 1 71 ? 6.762 -9.146 1.493 1.00 55.16 71 PRO A CA 1
ATOM 559 C C . PRO A 1 71 ? 6.999 -8.251 0.257 1.00 55.16 71 PRO A C 1
ATOM 561 O O . PRO A 1 71 ? 7.508 -8.749 -0.748 1.00 55.16 71 PRO A O 1
ATOM 564 N N . PHE A 1 72 ? 6.591 -6.978 0.299 1.00 59.81 72 PHE A N 1
ATOM 565 C CA . PHE A 1 72 ? 6.637 -6.064 -0.856 1.00 59.81 72 PHE A CA 1
ATOM 566 C C . PHE A 1 72 ? 7.955 -5.293 -0.986 1.00 59.81 72 PHE A C 1
ATOM 568 O O . PHE A 1 72 ? 8.474 -4.795 0.040 1.00 59.81 72 PHE A O 1
#

Secondary structure (DSSP, 8-state):
--EEEEEEE---TT-HHHHHHHHHHHHHHHHHTTPEEEEEEEEEEETTTEEEEEEEEEEE-TTPPP------